Protein AF-A0A1C6LA99-F1 (afdb_monomer)

Mean predicted aligned error: 10.36 Å

Nearest PDB structures (foldseek):
  3cdd-assembly1_C  TM=3.955E-01  e=4.084E+00  Shewanella oneidensis MR-1
  5uw2-assembly1_A-2  TM=3.798E-01  e=4.369E+00  Escherichia coli O157:H7
  8akn-assembly1_W  TM=2.618E-01  e=4.673E+00  Escherichia coli BW25113
  6re8-assembly1_P  TM=3.940E-01  e=9.166E+00  Polytomella sp. Pringsheim 198.80

Foldseek 3Di:
DVVVVVVVVVVVVVVVVVVVLVVLEFEKEWEWACPDPPPPVDIDIDIGGPCPDPPVRRPYYDYYYDPPPPPD

Radius of gyration: 20.07 Å; Cα contacts (8 Å, |Δi|>4): 69; chains: 1; bounding box: 54×34×40 Å

Solvent-accessible surface area (backbone atoms only — not comparable to full-atom values): 4470 Å² total; per-residue (Å²): 113,70,67,59,56,51,51,52,52,50,53,51,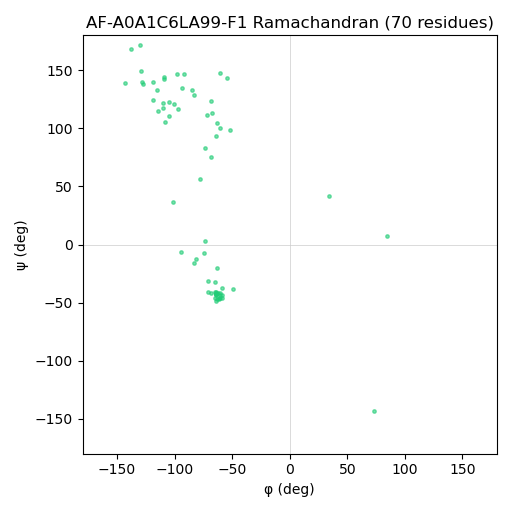52,52,53,53,51,51,52,52,54,56,73,39,42,38,64,30,34,32,40,80,41,70,63,56,97,72,76,81,83,52,68,41,77,48,76,50,66,62,84,76,65,66,61,91,76,36,87,40,76,49,71,42,76,56,75,81,75,77,83,124

Sequence (72 aa):
MNYLILLIGVALGVVLTLLFFYHKSGYGYFTVVPYDDEDTGFYNINVRIPTQGNLSKKKRIIIYKEEQSSQK

Secondary structure (DSSP, 8-state):
-HHHHHHHHHHHHHHHHHHHHHHHEEEEEEEEEESSSS--S-EEEEEE----S-GGG-SEEEEEE-------

Structure (mmCIF, N/CA/C/O backbone):
data_AF-A0A1C6LA99-F1
#
_entry.id   AF-A0A1C6LA99-F1
#
loop_
_atom_site.group_PDB
_atom_site.id
_atom_site.type_symbol
_atom_site.label_atom_id
_atom_site.label_alt_id
_atom_site.label_comp_id
_atom_site.label_asym_id
_ato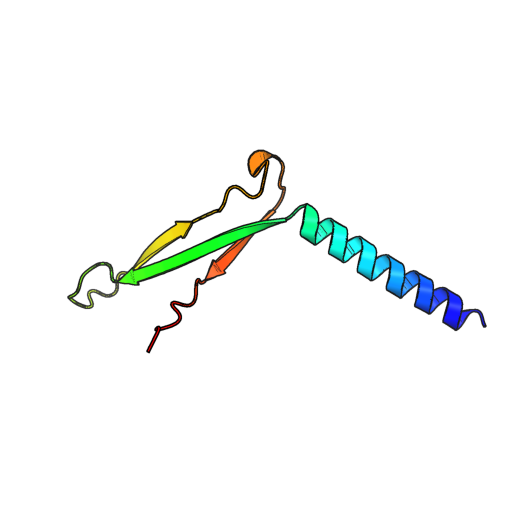m_site.label_entity_id
_atom_site.label_seq_id
_atom_site.pdbx_PDB_ins_code
_atom_site.Cartn_x
_atom_site.Cartn_y
_atom_site.Cartn_z
_atom_site.occupancy
_atom_site.B_iso_or_equiv
_atom_site.auth_seq_id
_atom_site.auth_comp_id
_atom_site.auth_asym_id
_atom_site.auth_atom_id
_atom_site.pdbx_PDB_model_num
ATOM 1 N N . MET A 1 1 ? 30.551 -19.100 -14.544 1.00 63.81 1 MET A N 1
ATOM 2 C CA . MET A 1 1 ? 30.536 -17.709 -15.056 1.00 63.81 1 MET A CA 1
ATOM 3 C C . MET A 1 1 ? 29.171 -17.317 -15.636 1.00 63.81 1 MET A C 1
ATOM 5 O O . MET A 1 1 ? 28.641 -16.302 -15.212 1.00 63.81 1 MET A O 1
ATOM 9 N N . ASN A 1 2 ? 28.532 -18.139 -16.483 1.00 76.50 2 ASN A N 1
ATOM 10 C CA . ASN A 1 2 ? 27.195 -17.841 -17.043 1.00 76.50 2 ASN A CA 1
ATOM 11 C C . ASN A 1 2 ? 26.075 -17.632 -16.009 1.00 76.50 2 ASN A C 1
ATOM 13 O O . ASN A 1 2 ? 25.240 -16.752 -16.192 1.00 76.50 2 ASN A O 1
ATOM 17 N N . TYR A 1 3 ? 26.067 -18.387 -14.907 1.00 80.31 3 TYR A N 1
ATOM 18 C CA . TYR A 1 3 ? 25.038 -18.235 -13.870 1.00 80.31 3 TYR A CA 1
ATOM 19 C C . TYR A 1 3 ? 25.079 -16.869 -13.170 1.00 80.31 3 TYR A C 1
ATOM 21 O O . TYR A 1 3 ? 24.030 -16.341 -12.826 1.00 80.31 3 TYR A O 1
ATOM 29 N N . LEU A 1 4 ? 26.263 -16.262 -13.024 1.00 85.69 4 LEU A N 1
ATOM 30 C CA . LEU A 1 4 ? 26.412 -14.918 -12.448 1.00 85.69 4 LEU A CA 1
ATOM 31 C C . LEU A 1 4 ? 25.822 -13.843 -13.364 1.00 85.69 4 LEU A C 1
ATOM 33 O O . LEU A 1 4 ? 25.131 -12.948 -12.892 1.00 85.69 4 LEU A O 1
ATOM 37 N N . ILE A 1 5 ? 26.046 -13.961 -14.675 1.00 88.06 5 ILE A N 1
ATOM 38 C CA . ILE A 1 5 ? 25.505 -13.027 -15.673 1.00 88.06 5 ILE A CA 1
ATOM 39 C C . ILE A 1 5 ? 23.973 -13.101 -15.688 1.00 88.06 5 ILE A C 1
ATOM 41 O O . ILE A 1 5 ? 23.302 -12.070 -15.712 1.00 88.06 5 ILE A O 1
ATOM 45 N N . LEU A 1 6 ? 23.418 -14.314 -15.602 1.00 87.00 6 LEU A N 1
ATOM 46 C CA . LEU A 1 6 ? 21.973 -14.519 -15.521 1.00 87.00 6 LEU A CA 1
ATOM 47 C C . LEU A 1 6 ? 21.393 -13.916 -14.233 1.00 87.00 6 LEU A C 1
ATOM 49 O O . LEU A 1 6 ? 20.375 -13.233 -14.286 1.00 87.00 6 LEU A O 1
ATOM 53 N N . LEU A 1 7 ? 22.066 -14.095 -13.093 1.00 91.31 7 LEU A N 1
ATOM 54 C CA . LEU A 1 7 ? 21.629 -13.560 -11.799 1.00 91.31 7 LEU A CA 1
ATOM 55 C C . LEU A 1 7 ? 21.620 -12.022 -11.793 1.00 91.31 7 LEU A C 1
ATOM 57 O O . LEU A 1 7 ? 20.656 -11.413 -11.333 1.00 91.31 7 LEU A O 1
ATOM 61 N N . ILE A 1 8 ? 22.639 -11.393 -12.386 1.00 91.44 8 ILE A N 1
ATOM 62 C CA . ILE A 1 8 ? 22.701 -9.934 -12.557 1.00 91.44 8 ILE A CA 1
ATOM 63 C C . ILE A 1 8 ? 21.572 -9.445 -13.472 1.00 91.44 8 ILE A C 1
ATOM 65 O O . ILE A 1 8 ? 20.902 -8.464 -13.150 1.00 91.44 8 ILE A O 1
ATOM 69 N N . GLY A 1 9 ? 21.318 -10.144 -14.582 1.00 91.44 9 GLY A N 1
ATOM 70 C CA . GLY A 1 9 ? 20.221 -9.813 -15.493 1.00 91.44 9 GLY A CA 1
ATOM 71 C C . GLY A 1 9 ? 18.850 -9.879 -14.813 1.00 91.44 9 GLY A C 1
ATOM 72 O O . GLY A 1 9 ? 18.041 -8.964 -14.963 1.00 91.44 9 GLY A O 1
ATOM 73 N N . VAL A 1 10 ? 18.607 -10.918 -14.008 1.00 93.81 10 VAL A N 1
ATOM 74 C CA . VAL A 1 10 ? 17.365 -11.067 -13.232 1.00 93.81 10 VAL A CA 1
ATOM 75 C C . VAL A 1 10 ? 17.238 -9.963 -12.184 1.00 93.81 10 VAL A C 1
ATOM 77 O O . VAL A 1 10 ? 16.186 -9.332 -12.096 1.00 93.81 10 VAL A O 1
ATOM 80 N N . ALA A 1 11 ? 18.304 -9.679 -11.432 1.00 93.19 11 ALA A N 1
ATOM 81 C CA . ALA A 1 11 ? 18.296 -8.622 -10.425 1.00 93.19 11 ALA A CA 1
ATOM 82 C C . ALA A 1 11 ? 17.965 -7.253 -11.044 1.00 93.19 11 ALA A C 1
ATOM 84 O O . ALA A 1 11 ? 17.092 -6.541 -10.547 1.00 93.19 11 ALA A O 1
ATOM 85 N N . LEU A 1 12 ? 18.590 -6.914 -12.176 1.00 93.75 12 LEU A N 1
ATOM 86 C CA . LEU A 1 12 ? 18.305 -5.676 -12.905 1.00 93.75 12 LEU A CA 1
ATOM 87 C C . LEU A 1 12 ? 16.869 -5.630 -13.439 1.00 93.75 12 LEU A C 1
ATOM 89 O O . LEU A 1 12 ? 16.202 -4.602 -13.310 1.00 93.75 12 LEU A O 1
ATOM 93 N N . GLY A 1 13 ? 16.368 -6.738 -13.992 1.00 93.56 13 GLY A N 1
ATOM 94 C CA . GLY A 1 13 ? 14.992 -6.828 -14.482 1.00 93.56 13 GLY A CA 1
ATOM 95 C C . GLY A 1 13 ? 13.960 -6.596 -13.375 1.00 93.56 13 GLY A C 1
ATOM 96 O O . GLY A 1 13 ? 12.994 -5.853 -13.571 1.00 93.56 13 GLY A O 1
ATOM 97 N N . VAL A 1 14 ? 14.192 -7.162 -12.186 1.00 93.38 14 VAL A N 1
ATOM 98 C CA . VAL A 1 14 ? 13.323 -6.970 -11.015 1.00 93.38 14 VAL A CA 1
ATOM 99 C C . VAL A 1 14 ? 13.326 -5.507 -10.573 1.00 93.38 14 VAL A C 1
ATOM 101 O O . VAL A 1 14 ? 12.257 -4.917 -10.415 1.00 93.38 14 VAL A O 1
ATOM 104 N N . VAL A 1 15 ? 14.504 -4.891 -10.441 1.00 92.31 15 VAL A N 1
ATOM 105 C CA . VAL A 1 15 ? 14.636 -3.489 -10.006 1.00 92.31 15 VAL A CA 1
ATOM 106 C C . VAL A 1 15 ? 13.942 -2.530 -10.977 1.00 92.31 15 VAL A C 1
ATOM 108 O O . VAL A 1 15 ? 13.170 -1.672 -10.548 1.00 92.31 15 VAL A O 1
ATOM 111 N N . LEU A 1 16 ? 14.152 -2.699 -12.287 1.00 91.19 16 LEU A N 1
ATOM 112 C CA . LEU A 1 16 ? 13.510 -1.868 -13.312 1.00 91.19 16 LEU A CA 1
ATOM 113 C C . LEU A 1 16 ? 11.986 -2.009 -13.297 1.00 91.19 16 LEU A C 1
ATOM 115 O O . LEU A 1 16 ? 11.262 -1.016 -13.393 1.00 91.19 16 LEU A O 1
ATOM 119 N N . THR A 1 17 ? 11.498 -3.238 -13.135 1.00 89.06 17 THR A N 1
ATOM 120 C CA . THR A 1 17 ? 10.062 -3.518 -13.061 1.00 89.06 17 THR A CA 1
ATOM 121 C C . THR A 1 17 ? 9.446 -2.834 -11.840 1.00 89.06 17 THR A C 1
ATOM 123 O O . THR A 1 17 ? 8.441 -2.135 -11.972 1.00 89.06 17 THR A O 1
ATOM 126 N N . LEU A 1 18 ? 10.079 -2.947 -10.669 1.00 85.50 18 LEU A N 1
ATOM 127 C CA . LEU A 1 18 ? 9.626 -2.292 -9.438 1.00 85.50 18 LEU A CA 1
ATOM 128 C C . LEU A 1 18 ? 9.586 -0.764 -9.574 1.00 85.50 18 LEU A C 1
ATOM 130 O O . LEU A 1 18 ? 8.574 -0.151 -9.235 1.00 85.50 18 LEU A O 1
ATOM 134 N N . LEU A 1 19 ? 10.635 -0.153 -10.133 1.00 84.00 19 LEU A N 1
ATOM 135 C CA . LEU A 1 19 ? 10.691 1.290 -10.397 1.00 84.00 19 LEU A CA 1
ATOM 136 C C . LEU A 1 19 ? 9.555 1.752 -11.316 1.00 84.00 19 LEU A C 1
ATOM 138 O O . LEU A 1 19 ? 8.904 2.765 -11.051 1.00 84.00 19 LEU A O 1
ATOM 142 N N . PHE A 1 20 ? 9.273 0.991 -12.374 1.00 83.56 20 PHE A N 1
ATOM 143 C CA . PHE A 1 20 ? 8.187 1.304 -13.297 1.00 83.56 20 PHE A CA 1
ATOM 144 C C . PHE A 1 20 ? 6.813 1.248 -12.620 1.00 83.56 20 PHE A C 1
ATOM 146 O O . PHE A 1 20 ? 5.979 2.137 -12.825 1.00 83.56 20 PHE A O 1
ATOM 153 N N . PHE A 1 21 ? 6.575 0.232 -11.786 1.00 78.62 21 PHE A N 1
ATOM 154 C CA . PHE A 1 21 ? 5.341 0.122 -11.007 1.00 78.62 21 PHE A CA 1
ATOM 155 C C . PHE A 1 21 ? 5.205 1.244 -9.979 1.00 78.62 21 PHE A C 1
ATOM 157 O O . 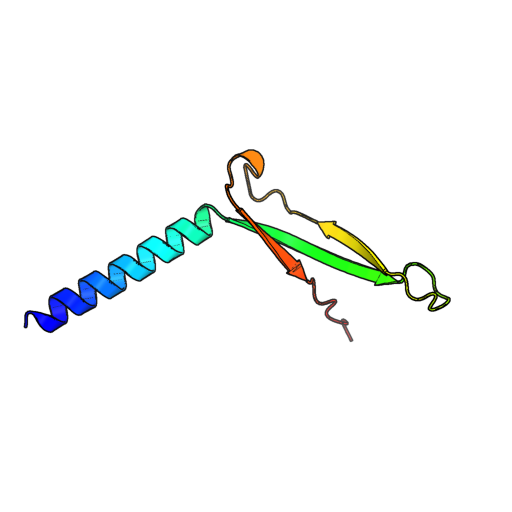PHE A 1 21 ? 4.113 1.802 -9.848 1.00 78.62 21 PHE A O 1
ATOM 164 N N . TYR A 1 22 ? 6.294 1.615 -9.305 1.00 74.00 22 TYR A N 1
ATOM 165 C CA . TYR A 1 22 ? 6.310 2.713 -8.341 1.00 74.00 22 TYR A CA 1
ATOM 166 C C . TYR A 1 22 ? 5.949 4.043 -9.012 1.00 74.00 22 TYR A C 1
ATOM 168 O O . TYR A 1 22 ? 5.054 4.756 -8.562 1.00 74.00 22 TYR A O 1
ATOM 176 N N . HIS A 1 23 ? 6.557 4.344 -10.162 1.00 73.75 23 HIS A N 1
ATOM 177 C CA . HIS A 1 23 ? 6.334 5.616 -10.848 1.00 73.75 23 HIS A CA 1
ATOM 178 C C . HIS A 1 23 ? 4.930 5.732 -11.474 1.00 73.75 23 HIS A C 1
ATOM 180 O O . HIS A 1 23 ? 4.369 6.830 -11.563 1.00 73.75 23 HIS A O 1
ATOM 186 N N . LYS A 1 24 ? 4.336 4.612 -11.910 1.00 75.50 24 LYS A N 1
ATOM 187 C CA . LYS A 1 24 ? 2.965 4.582 -12.452 1.00 75.50 24 LYS A CA 1
ATOM 188 C C . LYS A 1 24 ? 1.869 4.552 -11.392 1.00 75.50 24 LYS A C 1
ATOM 190 O O . LYS A 1 24 ? 0.703 4.752 -11.752 1.00 75.50 24 LYS A O 1
ATOM 195 N N . SER A 1 25 ? 2.222 4.299 -10.135 1.00 74.56 25 SER A N 1
ATOM 196 C CA . SER A 1 25 ? 1.265 4.209 -9.037 1.00 74.56 25 SER A CA 1
ATOM 197 C C . SER A 1 25 ? 1.122 5.555 -8.332 1.00 74.56 25 SER A C 1
ATOM 199 O O . SER A 1 25 ? 2.084 6.295 -8.117 1.00 74.56 25 SER A O 1
ATOM 201 N N . GLY A 1 26 ? -0.120 5.937 -8.061 1.00 76.94 26 GLY A N 1
ATOM 202 C CA . GLY A 1 26 ? -0.468 7.029 -7.163 1.00 76.94 26 GLY A CA 1
ATOM 203 C C . GLY A 1 26 ? -0.663 6.473 -5.772 1.00 76.94 26 GLY A C 1
ATOM 204 O O . GLY A 1 26 ? -1.141 5.350 -5.631 1.00 76.94 26 GLY A O 1
ATOM 205 N N . TYR A 1 27 ? -0.310 7.252 -4.766 1.00 80.31 27 TYR A N 1
ATOM 206 C CA . TYR A 1 27 ?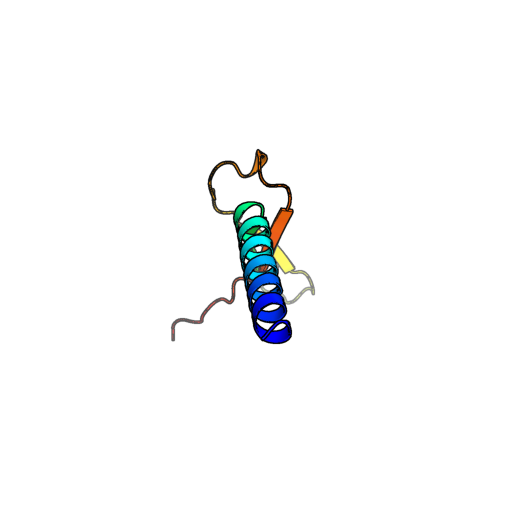 -0.512 6.889 -3.379 1.00 80.31 27 TYR A CA 1
ATOM 207 C C . TYR A 1 27 ? -1.500 7.855 -2.745 1.00 80.31 27 TYR A C 1
ATOM 209 O O . TYR A 1 27 ? -1.410 9.068 -2.936 1.00 80.31 27 TYR A O 1
ATOM 217 N N . GLY A 1 28 ? -2.463 7.285 -2.035 1.00 80.00 28 GLY A N 1
ATOM 218 C CA . GLY A 1 28 ? -3.453 7.989 -1.241 1.00 80.00 28 GLY A CA 1
ATOM 219 C C . GLY A 1 28 ? -3.529 7.397 0.153 1.00 80.00 28 GLY A C 1
ATOM 220 O O . GLY A 1 28 ? -2.950 6.347 0.436 1.00 80.00 28 GLY A O 1
ATOM 221 N N . TYR A 1 29 ? -4.272 8.073 1.008 1.00 85.75 29 TYR A N 1
ATOM 222 C CA . TYR A 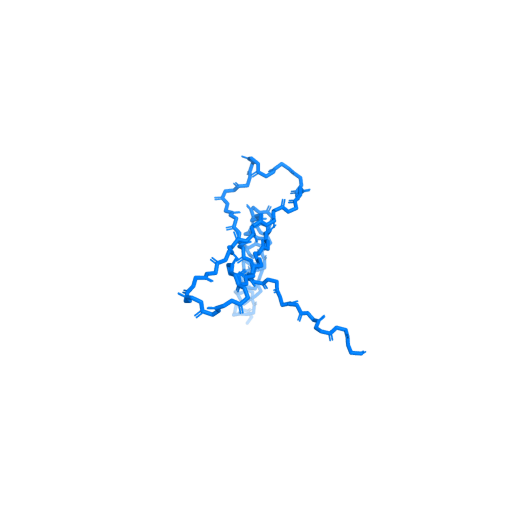1 29 ? -4.501 7.671 2.379 1.00 85.75 29 TYR A CA 1
ATOM 223 C C . TYR A 1 29 ? -5.995 7.686 2.663 1.00 85.75 29 TYR A C 1
ATOM 225 O O . TYR A 1 29 ? -6.733 8.476 2.072 1.00 8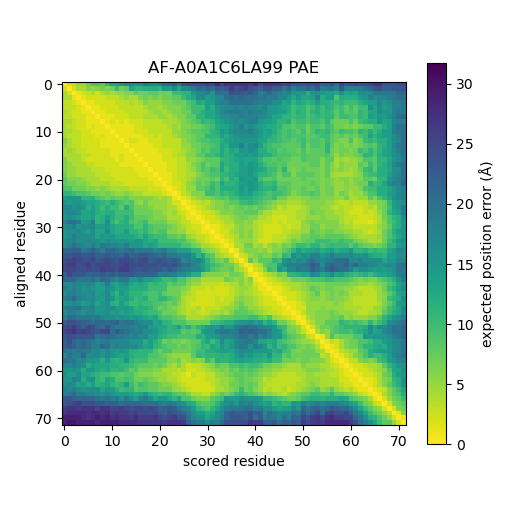5.75 29 TYR A O 1
ATOM 233 N N . PHE A 1 30 ? -6.452 6.810 3.547 1.00 87.81 30 PHE A N 1
ATOM 234 C CA . PHE A 1 30 ? -7.799 6.888 4.086 1.00 87.81 30 PHE A CA 1
ATOM 235 C C . PHE A 1 30 ? -7.767 6.841 5.606 1.00 87.81 30 PHE A C 1
ATOM 237 O O . PHE A 1 30 ? -7.011 6.073 6.202 1.00 87.81 30 PHE A O 1
ATOM 244 N N . THR A 1 31 ? -8.609 7.657 6.222 1.00 85.88 31 THR A N 1
ATOM 245 C CA . THR A 1 31 ? -8.873 7.642 7.656 1.00 85.88 31 THR A CA 1
ATOM 246 C C . THR A 1 31 ? -10.267 7.103 7.906 1.00 85.88 31 THR A C 1
ATOM 248 O O . THR A 1 31 ? -11.201 7.351 7.142 1.00 85.88 31 THR A O 1
ATOM 251 N N . VAL A 1 32 ? -10.390 6.337 8.985 1.00 84.19 32 VAL A N 1
ATOM 252 C CA . VAL A 1 32 ? -11.659 5.793 9.460 1.00 84.19 32 VAL A CA 1
ATOM 253 C C . VAL A 1 32 ? -11.980 6.517 10.755 1.00 84.19 32 VAL A C 1
ATOM 255 O O . VAL A 1 32 ? -11.201 6.446 11.703 1.00 84.19 32 VAL A O 1
ATOM 258 N N . VAL A 1 33 ? -13.084 7.250 10.760 1.00 83.88 33 VAL A N 1
ATOM 259 C CA . VAL A 1 33 ? -13.560 8.040 11.900 1.00 83.88 33 VAL A CA 1
ATOM 260 C C . VAL A 1 33 ? -14.928 7.482 12.296 1.00 83.88 33 VAL A C 1
ATOM 262 O O . VAL A 1 33 ? -15.684 7.112 11.395 1.00 83.88 33 VAL A O 1
ATOM 265 N N . PRO A 1 34 ? -15.261 7.356 13.590 1.00 82.81 34 PRO A N 1
ATOM 266 C CA . PRO A 1 34 ? -16.611 6.966 13.999 1.00 82.81 34 PRO A CA 1
ATOM 267 C C . PRO A 1 34 ? -17.665 7.905 13.385 1.00 82.81 34 PRO A C 1
ATOM 269 O O . PRO A 1 34 ? -17.396 9.087 13.156 1.00 82.81 34 PRO A O 1
ATOM 272 N N . TYR A 1 35 ? -18.825 7.354 13.014 1.00 77.69 35 TYR A N 1
ATOM 273 C CA . TYR A 1 35 ? -19.907 8.135 12.402 1.00 77.69 35 TYR A CA 1
ATOM 274 C C . TYR A 1 35 ? -20.577 9.069 13.412 1.00 77.69 35 TYR A C 1
ATOM 276 O O . TYR A 1 35 ? -20.837 10.231 13.100 1.00 77.69 35 TYR A O 1
ATOM 284 N N . ASP A 1 36 ? -20.784 8.561 14.621 1.00 78.31 36 ASP A N 1
ATOM 285 C CA . ASP A 1 36 ? -21.252 9.278 15.796 1.00 78.31 36 ASP A CA 1
ATOM 286 C C . ASP A 1 36 ? -20.454 8.833 17.029 1.00 78.31 36 ASP A C 1
ATOM 288 O O . ASP A 1 36 ? -19.703 7.856 16.992 1.00 78.31 36 ASP A O 1
ATOM 292 N N . ASP A 1 37 ? -20.613 9.572 18.124 1.00 74.19 37 ASP A N 1
ATOM 293 C CA . ASP A 1 37 ? -20.031 9.214 19.421 1.00 74.19 37 ASP A CA 1
ATOM 294 C C . ASP A 1 37 ? -20.779 8.041 20.091 1.00 74.19 37 ASP A C 1
ATOM 296 O O . ASP A 1 37 ? -20.336 7.523 21.116 1.00 74.19 37 ASP A O 1
ATOM 300 N N . GLU A 1 38 ? -21.910 7.613 19.521 1.00 68.81 38 GLU A N 1
ATOM 301 C CA . GLU A 1 38 ? -22.840 6.633 20.083 1.00 68.81 38 GLU A CA 1
ATOM 302 C C . GLU A 1 38 ? -22.687 5.240 19.457 1.00 68.81 38 GLU A C 1
ATOM 304 O O . GLU A 1 38 ? -23.675 4.545 19.281 1.00 68.81 38 GLU A O 1
ATOM 309 N N . ASP A 1 39 ? -21.465 4.808 19.136 1.00 66.94 39 ASP A N 1
ATOM 310 C CA . ASP A 1 39 ? -21.087 3.434 18.742 1.00 66.94 39 ASP A CA 1
ATOM 311 C C . ASP A 1 39 ? -22.161 2.664 17.928 1.00 66.94 39 ASP A C 1
ATOM 313 O O . ASP A 1 39 ? -22.429 1.478 18.139 1.00 66.94 39 ASP A O 1
ATOM 317 N N . THR A 1 40 ? -22.805 3.347 16.971 1.00 73.69 40 THR A N 1
ATOM 318 C CA . THR A 1 40 ? -23.972 2.834 16.226 1.00 73.69 40 THR A CA 1
ATOM 319 C C . THR A 1 40 ? -23.608 1.766 15.191 1.00 73.69 40 THR A C 1
ATOM 321 O O . THR A 1 40 ? -24.464 1.271 14.454 1.00 73.69 40 THR A O 1
ATOM 324 N N . GLY A 1 41 ? -22.328 1.386 15.131 1.00 77.25 41 GLY A N 1
ATOM 325 C CA . GLY A 1 41 ? -21.779 0.404 14.199 1.00 77.25 41 GLY A CA 1
ATOM 326 C C . GLY A 1 41 ? -21.397 0.976 12.831 1.00 77.25 41 GLY A C 1
ATOM 327 O O . GLY A 1 41 ? -21.032 0.210 11.937 1.00 77.25 41 GLY A O 1
ATOM 328 N N . PHE A 1 42 ? -21.450 2.300 12.650 1.00 81.38 42 PHE A N 1
ATOM 329 C CA . PHE A 1 42 ? -21.090 2.967 11.398 1.00 81.38 42 PHE A CA 1
ATOM 330 C C . PHE A 1 42 ? -19.782 3.762 11.515 1.00 81.38 42 PHE A C 1
ATOM 332 O O . PHE A 1 42 ? -19.496 4.401 12.526 1.00 81.38 42 PHE A O 1
ATOM 339 N N . TYR A 1 43 ? -18.995 3.767 10.435 1.00 82.62 43 TYR A N 1
ATOM 340 C CA . TYR A 1 43 ? -17.754 4.538 10.330 1.00 82.62 43 TYR A CA 1
ATOM 341 C C . TYR A 1 43 ? -17.747 5.402 9.068 1.00 82.62 43 TYR A C 1
ATOM 343 O O . TYR A 1 43 ? -18.088 4.942 7.977 1.00 82.62 43 TYR A O 1
ATOM 351 N N . ASN A 1 44 ? -17.278 6.639 9.204 1.00 81.88 44 ASN A N 1
ATOM 352 C CA . ASN A 1 44 ? -16.969 7.532 8.098 1.00 81.88 44 ASN A CA 1
ATOM 353 C C . ASN A 1 44 ? -15.572 7.240 7.544 1.00 81.88 44 ASN A C 1
ATOM 355 O O . ASN A 1 44 ? -14.580 7.230 8.276 1.00 81.88 44 ASN A O 1
ATOM 359 N N . ILE A 1 45 ? -15.489 7.050 6.227 1.00 84.44 45 ILE A N 1
ATOM 360 C CA . ILE A 1 45 ? -14.223 6.854 5.519 1.00 84.44 45 ILE A CA 1
ATOM 361 C C . ILE A 1 45 ? -13.881 8.142 4.779 1.00 84.44 45 ILE A C 1
ATOM 363 O O . ILE A 1 45 ? -14.512 8.492 3.783 1.00 84.44 45 ILE A O 1
ATOM 367 N N . ASN A 1 46 ? -12.846 8.832 5.246 1.00 84.75 46 ASN A N 1
ATOM 368 C CA . ASN A 1 46 ? -12.308 10.004 4.572 1.00 84.75 46 ASN A CA 1
ATOM 369 C C . ASN A 1 46 ? -11.112 9.584 3.722 1.00 84.75 46 ASN A C 1
ATOM 371 O O . ASN A 1 46 ? -10.100 9.128 4.246 1.00 84.75 46 ASN A O 1
ATOM 375 N N . VAL A 1 47 ? -11.213 9.742 2.402 1.00 83.75 47 VAL A N 1
ATOM 376 C CA . VAL A 1 47 ? -10.129 9.412 1.469 1.00 83.75 47 VAL A CA 1
ATOM 377 C C . VAL A 1 47 ? -9.411 10.690 1.059 1.00 83.75 47 VAL A C 1
ATOM 379 O O . VAL A 1 47 ? -10.003 11.593 0.470 1.00 83.75 47 VAL A O 1
ATOM 382 N N . ARG A 1 48 ? -8.110 10.760 1.335 1.00 80.69 48 ARG A N 1
ATOM 383 C CA . ARG A 1 48 ? -7.233 11.859 0.941 1.00 80.69 48 ARG A CA 1
ATOM 384 C C . ARG A 1 48 ? -6.200 11.355 -0.055 1.00 80.69 48 ARG A C 1
ATOM 386 O O . ARG A 1 48 ? -5.321 10.569 0.282 1.00 80.69 48 ARG A O 1
ATOM 393 N N . ILE A 1 49 ? -6.265 11.852 -1.285 1.00 79.88 49 ILE A N 1
ATOM 394 C CA . ILE A 1 49 ? -5.257 11.554 -2.304 1.00 79.88 49 ILE A CA 1
ATOM 395 C C . ILE A 1 49 ? -4.421 12.822 -2.516 1.00 79.88 49 ILE A C 1
ATOM 397 O O . ILE A 1 49 ? -4.929 13.779 -3.103 1.00 79.88 49 ILE A O 1
ATOM 401 N N . PRO A 1 50 ? -3.172 12.884 -2.017 1.00 73.69 50 PRO A N 1
ATOM 402 C CA . PRO A 1 50 ? -2.306 14.025 -2.268 1.00 73.69 50 PRO A CA 1
ATOM 403 C C . PRO A 1 50 ? -2.070 14.180 -3.772 1.00 73.69 50 PRO A C 1
ATOM 405 O O . PRO A 1 50 ? -2.014 13.197 -4.516 1.00 73.69 50 PRO A O 1
ATOM 408 N N . THR A 1 51 ? -1.907 15.420 -4.230 1.00 65.62 51 THR A N 1
ATOM 409 C CA . THR A 1 51 ? -1.581 15.763 -5.619 1.00 65.62 51 THR A CA 1
ATOM 410 C C . THR A 1 51 ? -0.158 15.309 -5.952 1.00 65.62 51 THR A C 1
ATOM 412 O O . THR A 1 51 ? 0.783 16.091 -6.036 1.00 65.62 51 THR A O 1
ATOM 415 N N . GLN A 1 52 ? 0.021 14.001 -6.146 1.00 63.19 52 GLN A N 1
ATOM 416 C CA . GLN A 1 52 ? 1.284 13.381 -6.544 1.00 63.19 52 GLN A CA 1
ATOM 417 C C . GLN A 1 52 ? 1.542 13.564 -8.049 1.00 63.19 52 GLN A C 1
ATOM 419 O O . GLN A 1 52 ? 1.684 12.593 -8.800 1.00 63.19 52 GLN A O 1
ATOM 424 N N . GLY A 1 53 ? 1.556 14.821 -8.499 1.00 63.16 53 GLY A N 1
ATOM 425 C CA . GLY A 1 53 ? 1.607 15.197 -9.909 1.00 63.16 53 GLY A CA 1
ATOM 426 C C . GLY A 1 53 ? 0.276 14.959 -10.635 1.00 63.16 53 GLY A C 1
ATOM 427 O O . GLY A 1 53 ? -0.800 15.148 -10.073 1.00 63.16 53 GLY A O 1
ATOM 428 N N . ASN A 1 54 ? 0.341 14.537 -11.903 1.00 62.72 54 ASN A N 1
ATOM 429 C CA . ASN A 1 54 ? -0.841 14.220 -12.714 1.00 62.72 54 ASN A CA 1
ATOM 430 C C . ASN A 1 54 ? -1.469 12.885 -12.269 1.00 62.72 54 ASN A C 1
ATOM 432 O O . ASN A 1 54 ? -1.220 11.845 -12.879 1.00 62.72 54 ASN A O 1
ATOM 436 N N . LEU A 1 55 ? -2.298 12.914 -11.222 1.00 63.59 55 LEU A N 1
ATOM 437 C CA . LEU A 1 55 ? -3.113 11.775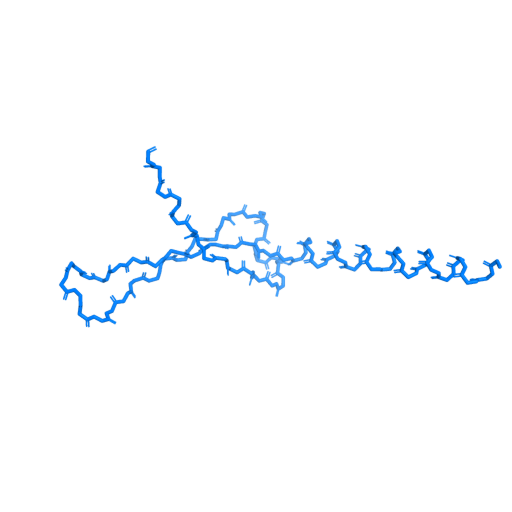 -10.769 1.00 63.59 55 LEU A CA 1
ATOM 438 C C . LEU A 1 55 ? -3.900 11.130 -11.923 1.00 63.59 55 LEU A C 1
ATOM 440 O O . LEU A 1 55 ? -3.959 9.911 -12.029 1.00 63.59 55 LEU A O 1
ATOM 444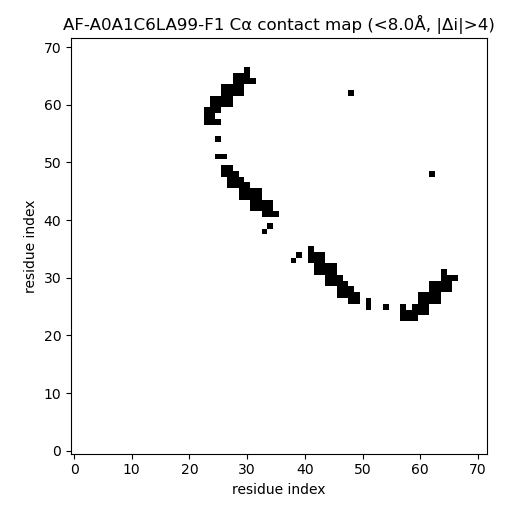 N N . SER A 1 56 ? -4.408 11.953 -12.841 1.00 64.44 56 SER A N 1
ATOM 445 C CA . SER A 1 56 ? -5.127 11.552 -14.057 1.00 64.44 56 SER A CA 1
ATOM 446 C C . SER A 1 56 ? -4.289 10.746 -15.057 1.00 64.44 56 SER A C 1
ATOM 448 O O . SER A 1 56 ? -4.846 10.045 -15.896 1.00 64.44 56 SER A O 1
ATOM 450 N N . LYS A 1 57 ? -2.952 10.812 -14.983 1.00 65.06 57 LYS A N 1
ATOM 451 C CA . LYS A 1 57 ? -2.039 10.023 -15.831 1.00 65.06 57 LYS A CA 1
ATOM 452 C C . LYS A 1 57 ? -1.586 8.719 -15.168 1.00 65.06 57 LYS A C 1
ATOM 454 O O . LYS A 1 57 ? -0.907 7.913 -15.810 1.00 65.06 57 LYS A O 1
ATOM 459 N N . LYS A 1 58 ? -1.925 8.499 -13.895 1.00 70.69 58 LYS A N 1
ATOM 460 C CA . LYS A 1 58 ? -1.547 7.290 -13.159 1.00 70.69 58 LYS A CA 1
ATOM 461 C C . LYS A 1 58 ? -2.561 6.179 -13.432 1.00 70.69 58 LYS A C 1
ATOM 463 O O . LYS A 1 58 ? -3.763 6.395 -13.379 1.00 70.69 58 LYS A O 1
ATOM 468 N N . LYS A 1 59 ? -2.073 4.973 -13.741 1.00 74.81 59 LYS A N 1
ATOM 469 C CA . LYS A 1 59 ? -2.932 3.817 -14.079 1.00 74.81 59 LYS A CA 1
ATOM 470 C C . LYS A 1 59 ? -3.463 3.070 -12.850 1.00 74.81 59 LYS A C 1
ATOM 472 O O . LYS A 1 59 ? -4.366 2.254 -12.987 1.00 74.81 59 LYS A O 1
ATOM 477 N N . ARG A 1 60 ? -2.870 3.293 -11.674 1.00 75.75 60 ARG A N 1
ATOM 478 C CA . ARG A 1 60 ? -3.216 2.622 -10.414 1.00 75.75 60 ARG A CA 1
ATOM 479 C C . ARG A 1 60 ? -3.104 3.618 -9.267 1.00 75.75 60 ARG A C 1
ATOM 481 O O . ARG A 1 60 ? -2.140 4.377 -9.229 1.00 75.75 60 ARG A O 1
ATOM 488 N N . ILE A 1 61 ? -4.048 3.576 -8.330 1.00 79.56 61 ILE A N 1
ATOM 489 C CA . ILE A 1 61 ? -3.984 4.312 -7.063 1.00 79.56 61 ILE A CA 1
ATOM 490 C C . ILE A 1 61 ? -3.995 3.278 -5.938 1.00 79.56 61 ILE A C 1
ATOM 492 O O . ILE A 1 61 ? -4.870 2.417 -5.901 1.00 79.56 61 ILE A O 1
ATOM 496 N N . ILE A 1 62 ? -2.993 3.329 -5.067 1.00 82.44 62 ILE A N 1
ATOM 497 C CA . ILE A 1 62 ? -2.873 2.494 -3.874 1.00 82.44 62 ILE A CA 1
ATOM 498 C C . ILE A 1 62 ? -3.206 3.385 -2.682 1.00 82.44 62 ILE A C 1
ATOM 500 O O . ILE A 1 62 ? -2.582 4.430 -2.507 1.00 82.44 62 ILE A O 1
ATOM 504 N N . ILE A 1 63 ? -4.207 2.996 -1.897 1.00 85.62 63 ILE A N 1
ATOM 505 C CA . ILE A 1 63 ? -4.673 3.779 -0.752 1.00 85.62 63 ILE A CA 1
ATOM 506 C C . ILE A 1 63 ? -4.286 3.036 0.524 1.00 85.62 63 ILE A C 1
ATOM 508 O O . ILE A 1 63 ? -4.668 1.881 0.707 1.00 85.62 63 ILE A O 1
ATOM 512 N N . TYR A 1 64 ? -3.516 3.689 1.387 1.00 84.38 64 TYR A N 1
ATOM 513 C CA . TYR A 1 64 ? -3.097 3.143 2.674 1.00 84.38 64 TYR A CA 1
ATOM 514 C C . TYR A 1 64 ? -3.990 3.660 3.797 1.00 84.38 64 TYR A C 1
ATOM 516 O O . TYR A 1 64 ? -4.452 4.798 3.754 1.00 84.38 64 TYR A O 1
ATOM 524 N N . LYS A 1 65 ? -4.223 2.840 4.823 1.00 83.62 65 LYS A N 1
ATOM 525 C CA . LYS A 1 65 ? -4.858 3.325 6.048 1.00 83.62 65 LYS A CA 1
ATOM 526 C C . LYS A 1 65 ? -3.875 4.269 6.734 1.00 83.62 65 LYS A C 1
ATOM 528 O O . LYS A 1 65 ? -2.740 3.874 6.989 1.00 83.62 65 LYS A O 1
ATOM 533 N N . GLU A 1 66 ? -4.287 5.504 6.991 1.00 81.62 66 GLU A N 1
ATOM 534 C CA . GLU A 1 66 ? -3.494 6.416 7.809 1.00 81.62 66 GLU A CA 1
ATOM 535 C C . GLU A 1 66 ? -3.585 5.923 9.254 1.00 81.62 66 GLU A C 1
ATOM 537 O O . GLU A 1 66 ? -4.659 5.922 9.863 1.00 81.62 66 GLU A O 1
ATOM 542 N N . GLU A 1 67 ? -2.471 5.419 9.783 1.00 73.56 67 GLU A N 1
ATOM 543 C CA . GLU A 1 67 ? -2.366 5.188 11.215 1.00 73.56 67 GLU A CA 1
ATOM 544 C C . GLU A 1 67 ? -2.360 6.559 11.879 1.00 73.56 67 GLU A C 1
ATOM 546 O O . GLU A 1 67 ? -1.432 7.347 11.686 1.00 73.56 67 GLU A O 1
ATOM 551 N N . GLN A 1 68 ? -3.410 6.867 12.644 1.00 57.81 68 GLN A N 1
ATOM 552 C CA . GLN A 1 68 ? -3.333 7.969 13.587 1.00 57.81 68 GLN A CA 1
ATOM 553 C C . GLN A 1 68 ? -2.272 7.592 14.616 1.00 57.81 68 GLN A C 1
ATOM 555 O O . GLN A 1 68 ? -2.545 6.886 15.584 1.00 57.81 68 GLN A O 1
ATOM 560 N N . SER A 1 69 ? -1.036 8.024 14.389 1.00 49.47 69 SER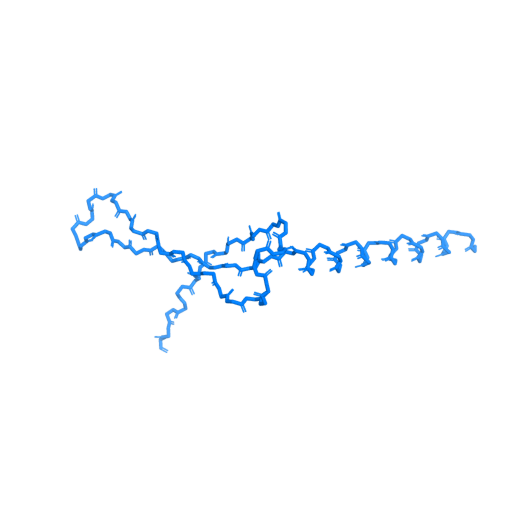 A N 1
ATOM 561 C CA . SER A 1 69 ? -0.020 8.038 15.424 1.00 49.47 69 SER A CA 1
ATOM 562 C C . SER A 1 69 ? -0.545 8.950 16.527 1.00 49.47 69 SER A C 1
ATOM 564 O O . SER A 1 69 ? -0.493 10.172 16.386 1.00 49.47 69 SER A O 1
ATOM 566 N N . SER A 1 70 ? -1.098 8.363 17.594 1.00 44.22 70 SER A N 1
ATOM 567 C CA . SER A 1 70 ? -1.325 9.049 18.862 1.00 44.22 70 SER A CA 1
ATOM 568 C C . SER A 1 70 ? -0.003 9.696 19.265 1.00 44.22 70 SER A C 1
ATOM 570 O O . SER A 1 70 ? 0.893 9.020 19.770 1.00 44.22 70 SER A O 1
ATOM 572 N N . GLN A 1 71 ? 0.149 10.994 18.997 1.00 37.53 71 GLN A N 1
ATOM 573 C CA . GLN A 1 71 ? 1.148 11.796 19.683 1.00 37.53 71 GLN A CA 1
ATOM 574 C C . GLN A 1 71 ? 0.751 11.778 21.158 1.00 37.53 71 GLN A C 1
ATOM 576 O O . GLN A 1 71 ? -0.255 12.368 21.549 1.00 37.53 71 GLN A O 1
ATOM 581 N N . LYS A 1 72 ? 1.499 10.987 21.923 1.00 33.28 72 LYS A N 1
ATOM 582 C CA . LYS A 1 72 ? 1.485 10.949 23.379 1.00 33.28 72 LYS A CA 1
ATOM 583 C C . LYS A 1 72 ? 2.477 11.974 23.910 1.00 33.28 72 LYS A C 1
ATOM 585 O O . LYS A 1 72 ? 3.544 12.118 23.271 1.00 33.28 72 LYS A O 1
#

pLDDT: mean 77.57, std 12.51, range [33.28, 93.81]